Protein AF-A0A3A5RQP0-F1 (afdb_monomer_lite)

Sequence (117 aa):
MKQTVEEAAKQGAEGYNIVGQNIYKSGFIVGANWRINSVWHKTKDEVPQAHGEYENEHYPQIPCLVYGKLSTGTGYGVRYWNVTEQCWDDEECDDYECSKDAIDEWAYLDDLISTEE

pLDDT: mean 85.36, std 14.19, range [46.59, 98.06]

Radius of gyration: 18.44 Å; chains: 1; bounding box: 50×36×40 Å

Foldseek 3Di:
DDQDPLRVLVVVVVVVPPPDPVVSVVVVVVVVVCLVVVFKDFLVVDDDDQDDPQVPDPWRWFWKWFAFQWPVGGGTDIWTQGPVVQATAHPVSPHGIGHSVRTGMIGGVPSVDDPDD

Secondary structure (DSSP, 8-state):
-PPPHHHHHHHHHHTTT---HHHHHHHHHHHHHHHHHTT-EETTT--PPP-GGGGG-SS-EEEEEEEEEETTEEEEEEEEEETTTTEEE-TTSSSEEEEGGGEEEEEESTTTS----

Structure (mmCIF, N/CA/C/O backbone):
data_AF-A0A3A5RQP0-F1
#
_entry.id   AF-A0A3A5RQP0-F1
#
loop_
_atom_site.group_PDB
_atom_site.id
_atom_site.type_symbol
_atom_site.label_atom_id
_atom_site.label_alt_id
_atom_site.label_comp_id
_atom_site.label_asym_id
_atom_site.label_entity_id
_atom_site.label_seq_id
_atom_site.pdbx_PDB_ins_code
_atom_site.Cartn_x
_atom_site.Cartn_y
_atom_site.Cartn_z
_atom_site.occupancy
_atom_site.B_iso_or_equiv
_atom_site.auth_seq_id
_atom_site.auth_comp_id
_atom_site.auth_asym_id
_atom_site.auth_atom_id
_atom_site.pdbx_PDB_model_num
ATOM 1 N N . MET A 1 1 ? -8.876 26.859 13.916 1.00 47.69 1 MET A N 1
ATOM 2 C CA . MET A 1 1 ? -8.668 25.600 14.657 1.00 47.69 1 MET A CA 1
ATOM 3 C C . MET A 1 1 ? -9.470 24.543 13.914 1.00 47.69 1 MET A C 1
ATOM 5 O O . MET A 1 1 ? -10.679 24.722 13.811 1.00 47.69 1 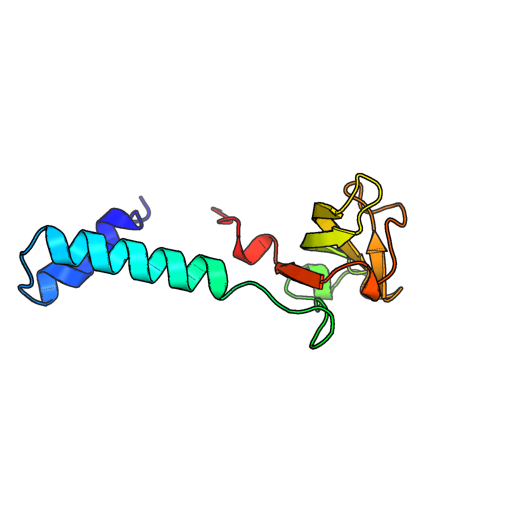MET A O 1
ATOM 9 N N . LYS A 1 2 ? -8.810 23.576 13.258 1.00 53.12 2 LYS A N 1
ATOM 10 C CA . LYS A 1 2 ? -9.494 22.471 12.563 1.00 53.12 2 LYS A CA 1
ATOM 11 C C . LYS A 1 2 ? -10.135 21.571 13.627 1.00 53.12 2 LYS A C 1
ATOM 13 O O . LYS A 1 2 ? -9.550 21.370 14.686 1.00 53.12 2 LYS A O 1
ATOM 18 N N . GLN A 1 3 ? -11.353 21.113 13.365 1.00 59.59 3 GLN A N 1
ATOM 19 C CA . GLN A 1 3 ? -12.088 20.224 14.259 1.00 59.59 3 GLN A CA 1
ATOM 20 C C . GLN A 1 3 ? -11.350 18.885 14.368 1.00 59.59 3 GLN A C 1
ATOM 22 O O . GLN A 1 3 ? -10.964 18.313 13.350 1.00 59.59 3 GLN A O 1
ATOM 27 N N . THR A 1 4 ? -11.153 18.380 15.582 1.00 76.31 4 THR A N 1
ATOM 28 C CA . THR A 1 4 ? -10.540 17.059 15.778 1.00 76.31 4 THR A CA 1
ATOM 29 C C . THR A 1 4 ? -11.493 15.944 15.333 1.00 76.31 4 THR A C 1
ATOM 31 O O . THR A 1 4 ? -12.715 16.110 15.335 1.00 76.31 4 THR A O 1
ATOM 34 N N . VAL A 1 5 ? -10.956 14.766 14.996 1.00 70.62 5 VAL A N 1
ATOM 35 C CA . VAL A 1 5 ? -11.766 13.583 14.636 1.00 70.62 5 VAL A CA 1
ATOM 36 C C . VAL A 1 5 ? -12.774 13.236 15.742 1.00 70.62 5 VAL A C 1
ATOM 38 O O . VAL A 1 5 ? -13.908 12.855 15.457 1.00 70.62 5 VAL A O 1
ATOM 41 N N . GLU A 1 6 ? -12.394 13.426 17.010 1.00 66.69 6 GLU A N 1
ATOM 42 C CA . GLU A 1 6 ? -13.279 13.203 18.155 1.00 66.69 6 GLU A CA 1
ATOM 43 C C . GLU A 1 6 ? -14.422 14.231 18.221 1.00 66.69 6 GLU A C 1
ATOM 45 O O . GLU A 1 6 ? -15.567 13.872 18.500 1.00 66.69 6 GLU A O 1
ATOM 50 N N . GLU A 1 7 ? -14.143 15.502 17.931 1.00 75.31 7 GLU A N 1
ATOM 51 C CA . GLU A 1 7 ? -15.156 16.561 17.885 1.00 75.31 7 GLU A CA 1
ATOM 52 C C . GLU A 1 7 ? -16.131 16.377 16.713 1.00 75.31 7 GLU A C 1
ATOM 54 O O . GLU A 1 7 ? -17.336 16.554 16.899 1.00 75.31 7 GLU A O 1
ATOM 59 N N . ALA A 1 8 ? -15.641 15.972 15.535 1.00 72.31 8 ALA A N 1
ATOM 60 C CA . ALA A 1 8 ? -16.479 15.680 14.369 1.00 72.31 8 ALA A CA 1
ATOM 61 C C . ALA A 1 8 ? -17.388 14.465 14.621 1.00 72.31 8 ALA A C 1
ATOM 63 O O . ALA A 1 8 ? -18.583 14.497 14.313 1.00 72.31 8 ALA A O 1
ATOM 64 N N . ALA A 1 9 ? -16.850 13.418 15.257 1.00 67.94 9 ALA A N 1
ATOM 65 C CA . ALA A 1 9 ? -17.620 12.242 15.654 1.00 67.94 9 ALA A CA 1
ATOM 66 C C . ALA A 1 9 ? -18.703 12.574 16.700 1.00 67.94 9 ALA A C 1
ATOM 68 O O . ALA A 1 9 ? -19.818 12.056 16.609 1.00 67.94 9 ALA A O 1
ATOM 69 N N . LYS A 1 10 ? -18.411 13.460 17.667 1.00 69.31 10 LYS A N 1
ATOM 70 C CA . LYS A 1 10 ? -19.403 13.948 18.645 1.00 69.31 10 LYS A CA 1
ATOM 71 C C . LYS A 1 10 ? -20.527 14.737 17.968 1.00 69.31 10 LYS A C 1
ATOM 73 O O . LYS A 1 10 ? -21.692 14.402 18.170 1.00 69.31 10 LYS A O 1
ATOM 78 N N . GLN A 1 11 ? -20.197 15.707 17.113 1.00 69.69 11 GLN A N 1
ATOM 79 C CA . GLN A 1 11 ? -21.195 16.523 16.405 1.00 69.69 11 GLN A CA 1
ATOM 80 C C . GLN A 1 11 ? -22.099 15.702 15.478 1.00 69.69 11 GLN A C 1
ATOM 82 O O . GLN A 1 11 ? -23.312 15.911 15.452 1.00 69.69 11 GLN A O 1
ATOM 87 N N . GLY A 1 12 ? -21.532 14.745 14.737 1.00 66.25 12 GLY A N 1
ATOM 88 C CA . GLY A 1 12 ? -22.311 13.878 13.853 1.00 66.25 12 GLY A CA 1
ATOM 89 C C . GLY A 1 12 ? -23.371 13.063 14.599 1.00 66.25 12 GLY A C 1
ATOM 90 O O . GLY A 1 12 ? -24.450 12.827 14.067 1.00 66.25 12 GLY A O 1
ATOM 91 N N . ALA A 1 13 ? -23.106 12.670 15.844 1.00 60.56 13 ALA A N 1
ATOM 92 C CA . ALA A 1 13 ? -24.006 11.836 16.635 1.00 60.56 13 ALA A CA 1
ATOM 93 C C . ALA A 1 13 ? -25.049 12.626 17.447 1.00 60.56 13 ALA A C 1
ATOM 95 O O . ALA A 1 13 ? -26.151 12.116 17.678 1.00 60.56 13 ALA A O 1
ATOM 96 N N . GLU A 1 14 ? -24.749 13.872 17.837 1.00 61.56 14 GLU A N 1
ATOM 97 C CA . GLU A 1 14 ? -25.727 14.790 18.444 1.00 61.56 14 GLU A CA 1
ATOM 98 C C . GLU A 1 14 ? -26.934 15.016 17.517 1.00 61.56 14 GLU A C 1
ATOM 100 O O . GLU A 1 14 ? -28.073 15.061 17.984 1.00 61.56 14 GLU A O 1
ATOM 105 N N . GLY A 1 15 ? -26.711 15.034 16.196 1.00 58.66 15 GLY A N 1
ATOM 106 C CA . GLY A 1 15 ? -27.767 15.151 15.184 1.00 58.66 15 GLY A CA 1
ATOM 107 C C . GLY A 1 15 ? -28.750 13.972 15.113 1.00 58.66 15 GLY A C 1
ATOM 108 O O . GLY A 1 15 ? -29.834 14.129 14.556 1.00 58.66 15 GLY A O 1
ATOM 109 N N . TYR A 1 16 ? -28.416 12.811 15.697 1.00 56.25 16 TYR A N 1
ATOM 110 C CA . TYR A 1 16 ? -29.236 11.590 15.629 1.00 56.25 16 TYR A CA 1
ATOM 111 C C . TYR A 1 16 ? -29.861 11.161 16.970 1.00 56.25 16 TYR A C 1
ATOM 113 O O . TYR A 1 16 ? -30.541 10.137 17.020 1.00 56.25 16 TYR A O 1
ATOM 121 N N . ASN A 1 17 ? -29.688 11.931 18.055 1.00 57.56 17 ASN A N 1
ATOM 122 C CA . ASN A 1 17 ? -30.242 11.628 19.388 1.00 57.56 17 ASN A CA 1
ATOM 123 C C . ASN A 1 17 ? -29.827 10.240 19.940 1.00 57.56 17 ASN A C 1
ATOM 125 O O . ASN A 1 17 ? -30.558 9.593 20.691 1.00 57.56 17 ASN A O 1
ATOM 129 N N . ILE A 1 18 ? -28.636 9.766 19.560 1.00 55.72 18 ILE A N 1
ATOM 130 C CA . ILE A 1 18 ? -28.080 8.467 19.960 1.00 55.72 18 ILE A CA 1
ATOM 131 C C . ILE A 1 18 ? -27.150 8.685 21.162 1.00 55.72 18 ILE A C 1
ATOM 133 O O . ILE A 1 18 ? -25.931 8.536 21.091 1.00 55.72 18 ILE A O 1
ATOM 137 N N . VAL A 1 19 ? -27.709 9.118 22.292 1.00 53.25 19 VAL A N 1
ATOM 138 C CA . VAL A 1 19 ? -26.927 9.410 23.506 1.00 53.25 19 VAL A CA 1
ATOM 139 C C . VAL A 1 19 ? -26.747 8.129 24.324 1.00 53.25 19 VAL A C 1
ATOM 141 O O . VAL A 1 19 ? -27.369 7.920 25.360 1.00 53.25 19 VAL A O 1
ATOM 144 N N . GLY A 1 20 ? -25.8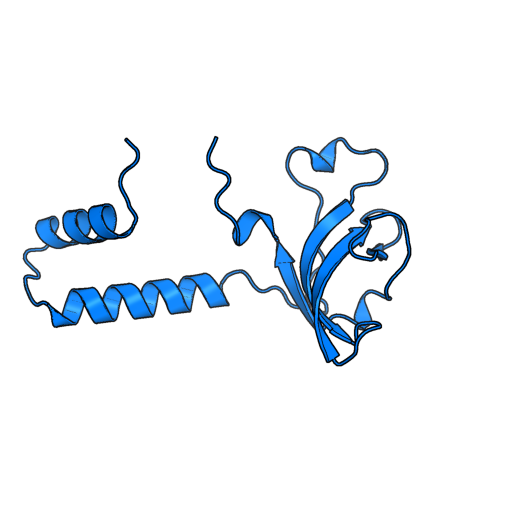89 7.234 23.837 1.00 59.12 20 GLY A N 1
ATOM 145 C CA . GLY A 1 20 ? -25.393 6.089 24.595 1.00 59.12 20 GLY A CA 1
ATOM 146 C C . GLY A 1 20 ? -23.889 5.963 24.404 1.00 59.12 20 GLY A C 1
ATOM 147 O O . GLY A 1 20 ? -23.446 5.669 23.298 1.00 59.12 20 GLY A O 1
ATOM 148 N N . GLN A 1 21 ? -23.102 6.152 25.470 1.00 58.09 21 GLN A N 1
ATOM 149 C CA . GLN A 1 21 ? -21.624 6.098 25.469 1.00 58.09 21 GLN A CA 1
ATOM 150 C C . GLN A 1 21 ? -21.041 4.880 24.718 1.00 58.09 21 GLN A C 1
ATOM 152 O O . GLN A 1 21 ? -19.979 4.967 24.106 1.00 58.09 21 GLN A O 1
ATOM 157 N N . ASN A 1 22 ? -21.765 3.757 24.703 1.00 64.62 22 ASN A N 1
ATOM 158 C CA . ASN A 1 22 ? -21.350 2.535 24.015 1.00 64.62 22 ASN A CA 1
ATOM 159 C C . ASN A 1 22 ? -21.390 2.640 22.481 1.00 64.62 22 ASN A C 1
ATOM 161 O O . ASN A 1 22 ? -20.539 2.051 21.823 1.00 64.62 22 ASN A O 1
ATOM 165 N N . ILE A 1 23 ? -22.326 3.400 21.902 1.00 67.19 23 ILE A N 1
ATOM 166 C CA . ILE A 1 23 ? -22.473 3.491 20.440 1.00 67.19 23 ILE A CA 1
ATOM 167 C C . ILE A 1 23 ? -21.330 4.313 19.831 1.00 67.19 23 ILE A C 1
ATOM 169 O O . ILE A 1 23 ? -2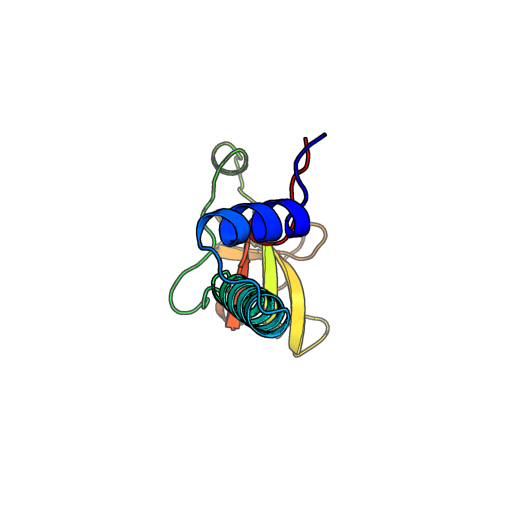0.796 3.932 18.794 1.00 67.19 23 ILE A O 1
ATOM 173 N N . TYR A 1 24 ? -20.870 5.357 20.525 1.00 68.62 24 TYR A N 1
ATOM 174 C CA . TYR A 1 24 ? -19.696 6.146 20.131 1.00 68.62 24 TYR A CA 1
ATOM 175 C C . TYR A 1 24 ? -18.425 5.307 20.071 1.00 68.62 24 TYR A C 1
ATOM 177 O O . TYR A 1 24 ? -17.709 5.324 19.073 1.00 68.62 24 TYR A O 1
ATOM 185 N N . LYS A 1 25 ? -18.161 4.534 21.131 1.00 76.69 25 LYS A N 1
ATOM 186 C CA . LYS A 1 25 ? -16.980 3.671 21.203 1.00 76.69 25 LYS A CA 1
ATOM 187 C C . LYS A 1 25 ? -17.001 2.617 20.098 1.00 76.69 25 LYS A C 1
ATOM 189 O O . LYS A 1 25 ? -15.990 2.410 19.433 1.00 76.69 25 LYS A O 1
ATOM 194 N N . SER A 1 26 ? -18.148 1.974 19.885 1.00 77.25 26 SER A N 1
ATOM 195 C CA . SER A 1 26 ? -18.310 0.996 18.809 1.00 77.25 26 SER A CA 1
ATOM 196 C C . SER A 1 26 ? -18.144 1.632 17.429 1.00 77.25 26 SER A C 1
ATOM 198 O O . SER A 1 26 ? -17.417 1.082 16.609 1.00 77.25 26 SER A O 1
ATOM 200 N N . GLY A 1 27 ? -18.748 2.798 17.186 1.00 79.94 27 GLY A N 1
ATOM 201 C CA . GLY A 1 27 ? -18.621 3.525 15.922 1.00 79.94 27 GLY A CA 1
ATOM 202 C C . GLY A 1 27 ? -17.181 3.937 15.621 1.00 79.94 27 GLY A C 1
ATOM 203 O O . GLY A 1 27 ? -16.701 3.698 14.517 1.00 79.94 27 GLY A O 1
ATOM 204 N N . PHE A 1 28 ? -16.462 4.463 16.617 1.00 83.19 28 PHE A N 1
ATOM 205 C CA . PHE A 1 28 ? -15.047 4.808 16.479 1.00 83.19 28 PHE A CA 1
ATOM 206 C C . PHE A 1 28 ? -14.187 3.584 16.145 1.00 83.19 28 PHE A C 1
ATOM 208 O O . PHE A 1 28 ? -13.411 3.628 15.198 1.00 83.19 28 PHE A O 1
ATOM 215 N N . ILE A 1 29 ? -14.352 2.471 16.871 1.00 84.62 29 ILE A N 1
ATOM 216 C CA . ILE A 1 29 ? -13.589 1.237 16.619 1.00 84.62 29 ILE A CA 1
ATOM 217 C C . ILE A 1 29 ? -13.884 0.685 15.220 1.00 84.62 29 ILE A C 1
ATOM 219 O O . ILE A 1 29 ? -12.961 0.297 14.511 1.00 84.62 29 ILE A O 1
ATOM 223 N N . VAL A 1 30 ? -15.157 0.653 14.810 1.00 85.00 30 VAL A N 1
ATOM 224 C CA . VAL A 1 30 ? -15.548 0.188 13.471 1.00 85.00 30 VAL A CA 1
ATOM 225 C C . VAL A 1 30 ? -14.959 1.094 12.392 1.00 85.00 30 VAL A C 1
ATOM 227 O O . VAL A 1 30 ? -14.408 0.582 11.424 1.00 85.00 30 VAL A O 1
ATOM 230 N N . GLY A 1 31 ? -15.012 2.415 12.575 1.00 86.94 31 GLY A N 1
ATOM 231 C CA . GLY A 1 31 ? -14.421 3.380 11.649 1.00 86.94 31 GLY A CA 1
ATOM 232 C C . GLY A 1 31 ? -12.901 3.251 11.548 1.00 86.94 31 GLY A C 1
ATOM 233 O O . GLY A 1 31 ? -12.368 3.201 10.444 1.00 86.94 31 GLY A O 1
ATOM 234 N N . ALA A 1 32 ? -12.205 3.121 12.680 1.00 87.12 32 ALA A N 1
ATOM 235 C CA . ALA A 1 32 ? -10.756 2.926 12.719 1.00 87.12 32 ALA A CA 1
ATOM 236 C C . ALA A 1 32 ? -10.343 1.603 12.054 1.00 87.12 32 ALA A C 1
ATOM 238 O O . ALA A 1 32 ? -9.429 1.586 11.233 1.00 87.12 32 ALA A O 1
ATOM 239 N N . ASN A 1 33 ? -11.061 0.511 12.344 1.00 85.88 33 ASN A N 1
ATOM 240 C CA . ASN A 1 33 ? -10.842 -0.783 11.698 1.00 85.88 33 ASN A CA 1
ATOM 241 C C . ASN A 1 33 ? -11.123 -0.727 10.195 1.00 85.88 33 ASN A C 1
ATOM 243 O O . ASN A 1 33 ? -10.401 -1.337 9.417 1.00 85.88 33 ASN A O 1
ATOM 247 N N . TRP A 1 34 ? -12.164 -0.018 9.764 1.00 89.88 34 TRP A N 1
ATOM 248 C CA . TRP A 1 34 ? -12.416 0.169 8.341 1.00 89.88 34 TRP A CA 1
ATOM 249 C C . TRP A 1 34 ? -11.269 0.947 7.688 1.00 89.88 34 TRP A C 1
ATOM 251 O O . TRP A 1 34 ? -10.703 0.471 6.711 1.00 89.88 34 TRP A O 1
ATOM 261 N N . ARG A 1 35 ? -10.863 2.078 8.279 1.00 89.06 35 ARG A N 1
ATOM 262 C CA . ARG A 1 35 ? -9.835 2.966 7.724 1.00 89.06 35 ARG A CA 1
ATOM 263 C C . ARG A 1 35 ? -8.456 2.320 7.619 1.00 89.06 35 ARG A C 1
ATOM 265 O O . ARG A 1 35 ? -7.769 2.538 6.628 1.00 89.06 35 ARG A O 1
ATOM 272 N N . ILE A 1 36 ? -8.036 1.552 8.628 1.00 87.56 36 ILE A N 1
ATOM 273 C CA . ILE A 1 36 ? -6.731 0.876 8.595 1.00 87.56 36 ILE A CA 1
ATOM 274 C C . ILE A 1 36 ? -6.705 -0.233 7.541 1.00 87.56 36 ILE A C 1
ATOM 276 O O . ILE A 1 36 ? -5.675 -0.443 6.924 1.00 87.56 36 ILE A O 1
ATOM 280 N N . ASN A 1 37 ? -7.828 -0.922 7.312 1.00 87.44 37 ASN A N 1
ATOM 281 C CA . ASN A 1 37 ? -7.904 -2.021 6.348 1.00 87.44 37 ASN A CA 1
ATOM 282 C C . ASN A 1 37 ? -8.207 -1.545 4.919 1.00 87.44 37 ASN A C 1
ATOM 284 O O . ASN A 1 37 ? -7.984 -2.298 3.979 1.00 87.44 37 ASN A O 1
ATOM 288 N N . SER A 1 38 ? -8.736 -0.331 4.738 1.00 92.19 38 SER A N 1
ATOM 289 C CA . SER A 1 38 ? -9.155 0.175 3.425 1.00 92.19 38 SER A CA 1
ATOM 290 C C . SER A 1 38 ? -8.016 0.705 2.558 1.00 92.19 38 SER A C 1
ATOM 292 O O . SER A 1 38 ? -8.247 0.950 1.382 1.00 92.19 38 SER A O 1
ATOM 294 N N . VAL A 1 39 ? -6.838 0.944 3.136 1.00 95.00 39 VAL A N 1
ATOM 295 C CA . VAL A 1 39 ? -5.686 1.558 2.445 1.00 95.00 39 VAL A CA 1
ATOM 296 C C . VAL A 1 39 ? -4.664 0.557 1.929 1.00 95.00 39 VAL A C 1
ATOM 298 O O . VAL A 1 39 ? -3.725 0.943 1.247 1.00 95.00 39 VAL A O 1
ATOM 301 N N . TRP A 1 40 ? -4.809 -0.718 2.286 1.00 96.88 40 TRP A N 1
ATOM 302 C 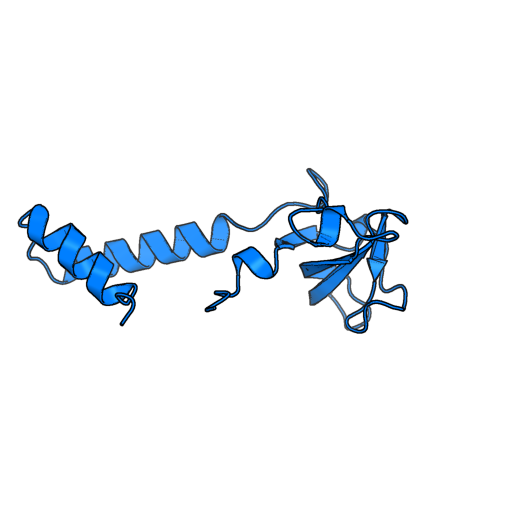CA . TRP A 1 40 ? -3.877 -1.747 1.849 1.00 96.88 40 TRP A CA 1
ATOM 303 C C . TRP A 1 40 ? -4.280 -2.290 0.485 1.00 96.88 40 TRP A C 1
ATOM 305 O O . TRP A 1 40 ? -5.395 -2.777 0.286 1.00 96.88 40 TRP A O 1
ATOM 315 N N . HIS A 1 41 ? -3.320 -2.260 -0.421 1.00 97.56 41 HIS A N 1
ATOM 316 C CA . HIS A 1 41 ? -3.369 -2.826 -1.753 1.00 97.56 41 HIS A CA 1
ATOM 317 C C . HIS A 1 41 ? -2.510 -4.084 -1.798 1.00 97.56 41 HIS A C 1
ATOM 319 O O . HIS A 1 41 ? -1.516 -4.206 -1.084 1.00 97.56 41 HIS A O 1
ATOM 325 N N . LYS A 1 42 ? -2.878 -5.034 -2.656 1.00 97.69 42 LYS A N 1
ATOM 326 C CA . LYS A 1 42 ? -2.098 -6.258 -2.863 1.00 97.69 42 LYS A CA 1
ATOM 327 C C . LYS A 1 42 ? -1.251 -6.102 -4.110 1.00 97.69 42 LYS A C 1
ATOM 329 O O . LYS A 1 42 ? -1.800 -5.904 -5.191 1.00 97.69 42 LYS A O 1
ATOM 334 N N . THR A 1 43 ? 0.059 -6.300 -3.995 1.00 96.31 43 THR A N 1
ATOM 335 C CA . THR A 1 43 ? 1.009 -6.110 -5.109 1.00 96.31 43 THR A CA 1
ATOM 336 C C . THR A 1 43 ? 0.694 -6.973 -6.333 1.00 96.31 43 THR A C 1
ATOM 338 O O . THR A 1 43 ? 0.952 -6.603 -7.482 1.00 96.31 43 THR A O 1
ATOM 341 N N . LYS A 1 44 ? 0.121 -8.156 -6.089 1.00 95.81 44 LYS A N 1
ATOM 342 C CA . LYS A 1 44 ? -0.324 -9.080 -7.139 1.00 95.81 44 LYS A CA 1
ATOM 343 C C . LYS A 1 44 ? -1.485 -8.537 -7.983 1.00 95.81 44 LYS A C 1
ATOM 345 O O . LYS A 1 44 ? -1.651 -8.981 -9.115 1.00 95.81 44 LYS A O 1
ATOM 350 N N . ASP A 1 45 ? -2.286 -7.638 -7.418 1.00 97.31 45 ASP A N 1
ATOM 351 C CA . ASP A 1 45 ? -3.495 -7.101 -8.035 1.00 97.31 45 ASP A CA 1
ATOM 352 C C . ASP A 1 45 ? -3.180 -5.739 -8.682 1.00 97.31 45 ASP A C 1
ATOM 354 O O . ASP A 1 45 ? -3.604 -5.482 -9.808 1.00 97.31 45 ASP A O 1
ATOM 358 N N . GLU A 1 46 ? -2.368 -4.906 -8.021 1.00 97.19 46 GLU A N 1
ATOM 359 C CA . GLU A 1 46 ? -1.964 -3.581 -8.506 1.00 97.19 46 GLU A CA 1
ATOM 360 C C . GLU A 1 46 ? -0.640 -3.085 -7.892 1.00 97.19 46 GLU A C 1
ATOM 362 O O . GLU A 1 46 ? -0.139 -3.632 -6.909 1.00 97.19 46 GLU A O 1
ATOM 367 N N . VAL A 1 47 ? -0.069 -2.032 -8.485 1.00 97.31 47 VAL A N 1
ATOM 368 C CA . VAL A 1 47 ? 1.159 -1.358 -8.021 1.00 97.31 47 VAL A CA 1
ATOM 369 C C . VAL A 1 47 ? 0.923 0.145 -7.876 1.00 97.31 47 VAL A C 1
ATOM 371 O O . VAL A 1 47 ? 0.045 0.667 -8.576 1.00 97.31 47 VAL A O 1
ATOM 374 N N . PRO A 1 48 ? 1.708 0.848 -7.040 1.00 97.19 48 PRO A N 1
ATOM 375 C CA . PRO A 1 48 ? 1.555 2.285 -6.868 1.00 97.19 48 PRO A CA 1
ATOM 376 C C . PRO A 1 48 ? 1.653 3.027 -8.199 1.00 97.19 48 PRO A C 1
ATOM 378 O O . PRO A 1 48 ? 2.521 2.758 -9.032 1.00 97.19 48 PRO A O 1
ATOM 381 N N . GLN A 1 49 ? 0.733 3.961 -8.403 1.00 96.19 49 GLN A N 1
ATOM 382 C CA . GLN A 1 49 ? 0.755 4.899 -9.521 1.00 96.19 49 GLN A CA 1
ATOM 383 C C . GLN A 1 49 ? 1.225 6.276 -9.048 1.00 96.19 49 GLN A C 1
ATOM 385 O O . GLN A 1 49 ? 0.926 6.688 -7.920 1.00 96.19 49 GLN A O 1
ATOM 390 N N . ALA A 1 50 ? 1.930 6.984 -9.933 1.00 94.69 50 ALA A N 1
ATOM 391 C CA . ALA A 1 50 ? 2.240 8.392 -9.735 1.00 94.69 50 ALA A CA 1
ATOM 392 C C . ALA A 1 50 ? 0.946 9.203 -9.599 1.00 94.69 50 ALA A C 1
ATOM 394 O O . ALA A 1 50 ? -0.034 8.942 -10.297 1.00 94.69 50 ALA A O 1
ATOM 395 N N . HIS A 1 51 ? 0.956 10.155 -8.673 1.00 92.56 51 HIS A N 1
ATOM 396 C CA . HIS A 1 51 ? -0.162 11.038 -8.368 1.00 92.56 51 HIS A CA 1
ATOM 397 C C . HIS A 1 51 ? 0.381 12.379 -7.862 1.00 92.56 51 HIS A C 1
ATOM 399 O O . HIS A 1 51 ? 1.503 12.447 -7.364 1.00 92.56 51 HIS A O 1
ATOM 405 N N . GLY A 1 52 ? -0.399 13.453 -7.985 1.00 90.56 52 GLY A N 1
ATOM 406 C CA . GLY A 1 52 ? -0.032 14.754 -7.420 1.00 90.56 52 GLY A CA 1
ATOM 407 C C . GLY A 1 52 ? 1.299 15.289 -7.961 1.00 90.56 52 GLY A C 1
ATOM 408 O O . GLY A 1 52 ? 1.465 15.455 -9.169 1.00 90.56 52 GLY A O 1
ATOM 409 N N . GLU A 1 53 ? 2.246 15.590 -7.070 1.00 89.44 53 GLU A N 1
ATOM 410 C CA . GLU A 1 53 ? 3.561 16.114 -7.462 1.00 89.44 53 GLU A CA 1
ATOM 411 C C . GLU A 1 53 ? 4.420 15.086 -8.210 1.00 89.44 53 GLU A C 1
ATOM 413 O O . GLU A 1 53 ? 5.097 15.456 -9.174 1.00 89.44 53 GLU A O 1
ATOM 418 N N . TYR A 1 54 ? 4.274 13.800 -7.879 1.00 91.12 54 TYR A N 1
ATOM 419 C CA . TYR A 1 54 ? 5.009 12.700 -8.505 1.00 91.12 54 TYR A CA 1
ATOM 420 C C . TYR A 1 54 ? 4.685 12.522 -9.996 1.00 91.12 54 TYR A C 1
ATOM 422 O O . TYR A 1 54 ? 5.506 11.999 -10.744 1.00 91.12 54 TYR A O 1
ATOM 430 N N . GLU A 1 55 ? 3.518 12.974 -10.477 1.00 92.38 55 GLU A N 1
ATOM 431 C CA . GLU A 1 55 ? 3.170 12.915 -11.912 1.00 92.38 55 GLU A CA 1
ATOM 432 C C . GLU A 1 55 ? 4.104 13.761 -12.790 1.00 92.38 55 GLU A C 1
ATOM 434 O O . GLU A 1 55 ? 4.227 13.509 -13.989 1.00 92.38 55 GLU A O 1
ATOM 439 N N . ASN A 1 56 ? 4.754 14.772 -12.204 1.00 91.19 56 ASN A N 1
ATOM 440 C CA . ASN A 1 56 ? 5.630 15.698 -12.920 1.00 91.19 56 ASN A CA 1
ATOM 441 C C . ASN A 1 56 ? 7.114 15.322 -12.812 1.00 91.19 56 ASN A C 1
ATOM 443 O O . ASN A 1 56 ? 7.962 15.993 -13.409 1.00 91.19 56 ASN A O 1
ATOM 447 N N . GLU A 1 57 ? 7.445 14.279 -12.051 1.00 90.19 57 GLU A N 1
ATOM 448 C CA . GLU A 1 57 ? 8.819 13.832 -11.870 1.00 90.19 57 GLU A CA 1
ATOM 449 C C . GLU A 1 57 ? 9.318 13.044 -13.082 1.00 90.19 57 GLU A C 1
ATOM 451 O O . GLU A 1 57 ? 8.588 12.286 -13.719 1.00 90.19 57 GLU A O 1
ATOM 456 N N . HIS A 1 58 ? 10.602 13.211 -13.411 1.00 87.31 58 HIS A N 1
ATOM 457 C CA . HIS A 1 58 ? 11.210 12.462 -14.512 1.00 87.31 58 HIS A CA 1
ATOM 458 C C . HIS A 1 58 ? 11.344 10.964 -14.188 1.00 87.31 58 HIS A C 1
ATOM 460 O O . HIS A 1 58 ? 11.240 10.133 -15.089 1.00 87.31 58 HIS A O 1
ATOM 466 N N . TYR A 1 59 ? 11.540 10.647 -12.906 1.00 87.69 59 TYR A N 1
ATOM 467 C CA . TYR A 1 59 ? 11.579 9.299 -12.343 1.00 87.69 59 TYR A CA 1
ATOM 468 C C . TYR A 1 59 ? 10.721 9.283 -11.073 1.00 87.69 59 TYR A C 1
ATOM 470 O O . TYR A 1 59 ? 11.260 9.545 -10.003 1.00 87.69 59 TYR A O 1
ATOM 478 N N . PRO A 1 60 ? 9.400 9.051 -11.186 1.00 93.81 60 PRO A N 1
ATOM 479 C CA . PRO A 1 60 ? 8.501 9.102 -10.038 1.00 93.81 60 PRO A CA 1
ATOM 480 C C . PRO A 1 60 ? 8.823 8.015 -9.014 1.00 93.81 60 PRO A C 1
ATOM 482 O O . PRO A 1 60 ? 8.853 6.827 -9.358 1.00 93.81 60 PRO A O 1
ATOM 485 N N . GLN A 1 61 ? 9.011 8.437 -7.765 1.00 94.31 61 GLN A N 1
ATOM 486 C CA . GLN A 1 61 ? 9.350 7.570 -6.638 1.00 94.31 61 GLN A CA 1
ATOM 487 C C . GLN A 1 61 ? 8.285 7.671 -5.551 1.00 94.31 61 GLN A C 1
ATOM 489 O O . GLN A 1 61 ? 8.208 8.656 -4.821 1.00 94.31 61 GLN A O 1
ATOM 494 N N . ILE A 1 62 ? 7.429 6.653 -5.455 1.00 95.75 62 ILE A N 1
ATOM 495 C CA . ILE A 1 62 ? 6.208 6.752 -4.651 1.00 95.75 62 ILE A CA 1
ATOM 496 C C . ILE A 1 62 ? 6.427 6.158 -3.256 1.00 95.75 62 ILE A C 1
ATOM 498 O O . ILE A 1 62 ? 6.581 4.935 -3.151 1.00 95.75 62 ILE A O 1
ATOM 502 N N . PRO A 1 63 ? 6.395 6.961 -2.176 1.00 95.69 63 PRO A N 1
ATOM 503 C CA . PRO A 1 63 ? 6.600 6.456 -0.826 1.00 95.69 63 PRO A CA 1
ATOM 504 C C . PRO A 1 63 ? 5.419 5.593 -0.381 1.00 95.69 63 PRO A C 1
ATOM 506 O O . PRO A 1 63 ? 4.262 6.024 -0.364 1.00 95.69 63 PRO A O 1
ATOM 509 N N . CYS A 1 64 ? 5.714 4.365 0.034 1.00 96.62 64 CYS A N 1
ATOM 510 C CA . CYS A 1 64 ? 4.717 3.425 0.526 1.00 96.62 64 CYS A CA 1
ATOM 511 C C . CYS A 1 64 ? 5.161 2.799 1.846 1.00 96.62 64 CYS A C 1
ATOM 513 O O . CYS A 1 64 ? 6.333 2.471 2.040 1.00 96.62 64 CYS A O 1
ATOM 515 N N . LEU A 1 65 ? 4.197 2.543 2.729 1.00 96.62 65 LEU A N 1
ATOM 516 C CA . LEU A 1 65 ? 4.373 1.525 3.757 1.00 96.62 65 LEU A CA 1
ATOM 517 C C . LEU A 1 65 ? 4.120 0.164 3.107 1.00 96.62 65 LEU A C 1
ATOM 519 O O . LEU A 1 65 ? 3.050 -0.067 2.548 1.00 96.62 65 LEU A O 1
ATOM 523 N N . VAL A 1 66 ? 5.088 -0.739 3.193 1.00 97.00 66 VAL A N 1
ATOM 524 C CA . VAL A 1 66 ? 5.021 -2.069 2.582 1.00 97.00 66 VAL A CA 1
ATOM 525 C C . VAL A 1 66 ? 5.061 -3.166 3.636 1.00 97.00 66 VAL A C 1
ATOM 527 O O . VAL A 1 66 ? 5.621 -2.978 4.715 1.00 97.00 66 VAL A O 1
ATOM 530 N N . TYR A 1 67 ? 4.497 -4.325 3.307 1.00 97.62 67 TYR A N 1
ATOM 531 C CA . TYR A 1 67 ? 4.673 -5.584 4.022 1.00 97.62 67 TYR A CA 1
ATOM 532 C C . TYR A 1 67 ? 5.172 -6.658 3.054 1.00 97.62 67 TYR A C 1
ATOM 534 O O . TYR A 1 67 ? 4.542 -6.924 2.029 1.00 97.62 67 TYR A O 1
ATOM 542 N N . GLY A 1 68 ? 6.295 -7.297 3.375 1.00 97.50 68 GLY A N 1
ATOM 543 C CA . GLY A 1 68 ? 6.856 -8.347 2.529 1.00 97.50 68 GLY A CA 1
ATOM 544 C C . GLY A 1 68 ? 8.249 -8.789 2.948 1.00 97.50 68 GLY A C 1
ATOM 545 O O . GLY A 1 68 ? 8.644 -8.645 4.105 1.00 97.50 68 GLY A O 1
ATOM 546 N N . LYS A 1 69 ? 8.995 -9.365 2.005 1.00 96.88 69 LYS A N 1
ATOM 547 C CA . LYS A 1 69 ? 10.383 -9.811 2.175 1.00 96.88 69 LYS A CA 1
ATOM 548 C C . LYS A 1 69 ? 11.347 -8.670 1.863 1.00 96.88 69 LYS A C 1
ATOM 550 O O . LYS A 1 69 ? 11.690 -8.447 0.708 1.00 96.88 69 LYS A O 1
ATOM 555 N N . LEU A 1 70 ? 11.805 -8.002 2.911 1.00 93.81 70 LEU A N 1
ATOM 556 C CA . LEU A 1 70 ? 12.785 -6.922 2.844 1.00 93.81 70 LEU A CA 1
ATOM 557 C C . LEU A 1 70 ? 14.196 -7.448 3.125 1.00 93.81 70 LEU A C 1
ATOM 559 O O . LEU A 1 70 ? 14.371 -8.575 3.607 1.00 93.81 70 LEU A O 1
ATOM 563 N N . SER A 1 71 ? 15.208 -6.614 2.884 1.00 90.38 71 SER A N 1
ATOM 564 C CA . SER A 1 71 ? 16.608 -6.934 3.201 1.00 90.38 71 SER A CA 1
ATOM 565 C C . SER A 1 71 ? 16.832 -7.194 4.700 1.00 90.38 71 SER A C 1
ATOM 567 O O . SER A 1 71 ? 17.674 -8.009 5.081 1.00 90.38 71 SER A O 1
ATOM 569 N N . THR A 1 72 ? 16.019 -6.577 5.561 1.00 87.69 72 THR A N 1
ATOM 570 C CA . THR A 1 72 ? 16.028 -6.750 7.025 1.00 87.69 72 THR A CA 1
ATOM 571 C C . THR A 1 72 ? 15.231 -7.964 7.520 1.00 87.69 72 THR A C 1
ATOM 573 O O . THR A 1 72 ? 15.257 -8.277 8.713 1.00 87.69 72 THR A O 1
ATOM 576 N N . GLY A 1 73 ? 14.546 -8.680 6.624 1.00 93.25 73 GLY A N 1
ATOM 577 C CA . GLY A 1 73 ? 13.680 -9.814 6.937 1.00 93.25 73 GLY A CA 1
ATOM 578 C C . GLY A 1 73 ? 12.237 -9.604 6.475 1.00 93.25 73 GLY A C 1
ATOM 579 O O . GLY A 1 73 ? 11.908 -8.644 5.785 1.00 93.25 73 GLY A O 1
ATOM 580 N N . THR A 1 74 ? 11.350 -10.536 6.832 1.00 96.69 74 THR A N 1
ATOM 581 C CA . THR A 1 74 ? 9.923 -10.408 6.503 1.00 96.69 74 THR A CA 1
ATOM 582 C C . THR A 1 74 ? 9.221 -9.508 7.509 1.00 96.69 74 THR A C 1
ATOM 584 O O . THR A 1 74 ? 9.220 -9.808 8.704 1.00 96.69 74 THR A O 1
ATOM 587 N N . GLY A 1 75 ? 8.596 -8.432 7.040 1.00 96.81 75 GLY A N 1
ATOM 588 C CA . GLY A 1 75 ? 7.932 -7.474 7.913 1.00 96.81 75 GLY A CA 1
ATOM 589 C C . GLY A 1 75 ? 7.503 -6.201 7.201 1.00 96.81 75 GLY A C 1
ATOM 590 O O . GLY A 1 75 ? 7.399 -6.166 5.977 1.00 96.81 75 GLY A O 1
ATOM 591 N N . TYR A 1 76 ? 7.238 -5.174 8.008 1.00 95.81 76 TYR A N 1
ATOM 592 C CA . TYR A 1 76 ? 6.869 -3.846 7.535 1.00 95.81 76 TYR A CA 1
ATOM 593 C C . TYR A 1 76 ? 8.098 -2.961 7.321 1.00 95.81 76 TYR A C 1
ATOM 595 O O . TYR A 1 76 ? 9.056 -3.044 8.091 1.00 95.81 76 TYR A O 1
ATOM 603 N N . GLY A 1 77 ? 8.030 -2.066 6.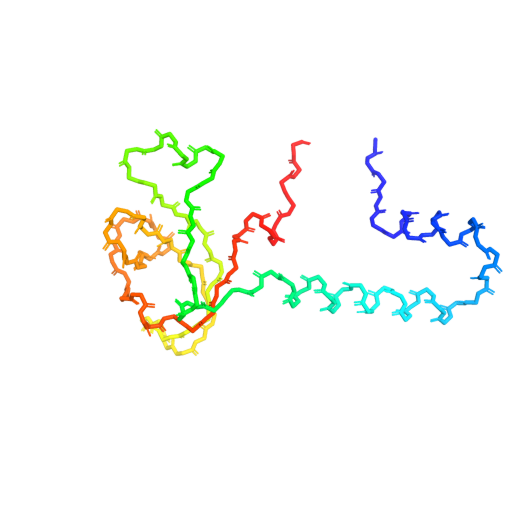339 1.00 95.19 77 GLY A N 1
ATOM 604 C CA . GLY A 1 77 ? 9.040 -1.034 6.102 1.00 95.19 77 GLY A CA 1
ATOM 605 C C . GLY A 1 77 ? 8.515 0.072 5.194 1.00 95.19 77 GLY A C 1
ATOM 606 O O . GLY A 1 77 ? 7.489 -0.104 4.543 1.00 95.19 77 GLY A O 1
ATOM 607 N N . VAL A 1 78 ? 9.199 1.214 5.160 1.00 95.06 78 VAL A N 1
ATOM 608 C CA . VAL A 1 78 ? 8.931 2.267 4.169 1.00 95.06 78 VAL A CA 1
ATOM 609 C C . VAL A 1 78 ? 9.827 2.021 2.966 1.00 95.06 78 VAL A C 1
ATOM 611 O O . VAL A 1 78 ? 11.033 1.862 3.137 1.00 95.06 78 VAL A O 1
ATOM 614 N N . ARG A 1 79 ? 9.250 1.949 1.771 1.00 96.19 79 ARG A N 1
ATOM 615 C CA . ARG A 1 79 ? 9.977 1.758 0.509 1.00 96.19 79 ARG A CA 1
ATOM 616 C C . ARG A 1 79 ? 9.395 2.667 -0.558 1.00 96.19 79 ARG A C 1
ATOM 618 O O . ARG A 1 79 ? 8.226 3.048 -0.468 1.00 96.19 79 ARG A O 1
ATOM 625 N N . TYR A 1 80 ? 10.201 2.980 -1.561 1.00 96.56 80 TYR A N 1
ATOM 626 C CA . TYR A 1 80 ? 9.784 3.831 -2.665 1.00 96.56 80 TYR A CA 1
ATOM 627 C C . TYR A 1 80 ? 9.532 2.966 -3.887 1.00 96.56 80 TYR A C 1
ATOM 629 O O . TYR A 1 80 ? 10.363 2.151 -4.278 1.00 96.56 80 TYR A O 1
ATOM 637 N N . TRP A 1 81 ? 8.340 3.080 -4.458 1.00 97.31 81 TRP A N 1
ATOM 638 C CA . TRP A 1 81 ? 8.037 2.407 -5.708 1.00 97.31 81 TRP A CA 1
ATOM 639 C C . TRP A 1 81 ? 8.557 3.236 -6.870 1.00 97.31 81 TRP A C 1
ATOM 641 O O . TRP A 1 81 ? 8.025 4.314 -7.157 1.00 97.31 81 TRP A O 1
ATOM 651 N N . ASN A 1 82 ? 9.545 2.688 -7.565 1.00 95.38 82 ASN A N 1
ATOM 652 C CA . ASN A 1 82 ? 10.090 3.271 -8.771 1.00 95.38 82 ASN A CA 1
ATOM 653 C C . ASN A 1 82 ? 9.162 2.952 -9.943 1.00 95.38 82 ASN A C 1
ATOM 655 O O . ASN A 1 82 ? 9.128 1.831 -10.461 1.00 95.38 82 ASN A O 1
ATOM 659 N N . VAL A 1 83 ? 8.387 3.949 -10.370 1.00 95.50 83 VAL A N 1
ATOM 660 C CA . VAL A 1 83 ? 7.381 3.770 -11.428 1.00 95.50 83 VAL A CA 1
ATOM 661 C C . VAL A 1 83 ? 8.038 3.429 -12.766 1.00 95.50 83 VAL A C 1
ATOM 663 O O . VAL A 1 83 ? 7.468 2.668 -13.551 1.00 95.50 83 VAL A O 1
ATOM 666 N N . THR A 1 84 ? 9.235 3.949 -13.032 1.00 93.31 84 THR A N 1
ATOM 667 C CA . THR A 1 84 ? 9.939 3.728 -14.300 1.00 93.31 84 THR A CA 1
ATOM 668 C C . THR A 1 84 ? 10.549 2.330 -14.368 1.00 93.31 84 THR A C 1
ATOM 670 O O . THR A 1 84 ? 10.333 1.616 -15.347 1.00 93.31 84 THR A O 1
ATOM 673 N N . GLU A 1 85 ? 11.267 1.921 -13.322 1.00 93.62 85 GLU A N 1
ATOM 674 C CA . GLU A 1 85 ? 12.006 0.650 -13.282 1.00 93.62 85 GLU A CA 1
ATOM 675 C C . GLU A 1 85 ? 11.156 -0.530 -12.780 1.00 93.62 85 GLU A C 1
ATOM 677 O O . GLU A 1 85 ? 11.534 -1.691 -12.947 1.00 93.62 85 GLU A O 1
ATOM 682 N N . GLN A 1 86 ? 9.974 -0.255 -12.216 1.00 95.50 86 GLN A N 1
ATOM 683 C CA . GLN A 1 86 ? 9.045 -1.253 -11.673 1.00 95.50 86 GLN A CA 1
ATOM 684 C C . GLN A 1 86 ? 9.684 -2.114 -10.564 1.00 95.50 86 GLN A C 1
ATOM 686 O O . GLN A 1 86 ? 9.488 -3.336 -10.500 1.00 95.50 86 GLN A O 1
ATOM 691 N N . CYS A 1 87 ? 10.438 -1.463 -9.675 1.00 95.50 87 CYS A N 1
ATOM 692 C CA . CYS A 1 87 ? 11.074 -2.053 -8.499 1.00 95.50 87 CYS A CA 1
ATOM 693 C C . CYS A 1 87 ? 10.830 -1.224 -7.235 1.00 95.50 87 CYS A C 1
ATOM 695 O O . CYS A 1 87 ? 10.346 -0.094 -7.293 1.00 95.50 87 CYS A O 1
ATOM 697 N N . TRP A 1 88 ? 11.138 -1.827 -6.088 1.00 96.69 88 TRP A N 1
ATOM 698 C CA . TRP A 1 88 ? 11.147 -1.140 -4.806 1.00 96.69 88 TRP A CA 1
ATOM 699 C C . TRP A 1 88 ? 12.566 -0.693 -4.492 1.00 96.69 88 TRP A C 1
ATOM 701 O O . TRP A 1 88 ? 13.463 -1.533 -4.367 1.00 96.69 88 TRP A O 1
ATOM 711 N N . ASP A 1 89 ? 12.724 0.609 -4.327 1.00 95.69 89 ASP A N 1
ATOM 712 C CA . ASP A 1 89 ? 13.935 1.240 -3.831 1.00 95.69 89 ASP A CA 1
ATOM 713 C C . ASP A 1 89 ? 13.861 1.329 -2.294 1.00 95.69 89 ASP A C 1
ATOM 715 O O . ASP A 1 89 ? 12.787 1.194 -1.680 1.00 95.69 89 ASP A O 1
ATOM 719 N N . ASP A 1 90 ? 15.021 1.451 -1.657 1.00 92.19 90 ASP A N 1
ATOM 720 C CA . ASP A 1 90 ? 15.164 1.486 -0.207 1.00 92.19 90 ASP A CA 1
ATOM 721 C C . ASP A 1 90 ? 14.634 2.795 0.407 1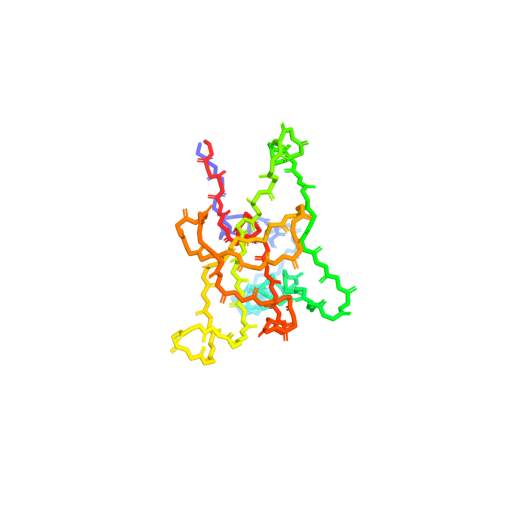.00 92.19 90 ASP A C 1
ATOM 723 O O . ASP A 1 90 ? 13.928 3.567 -0.234 1.00 92.19 90 ASP A O 1
ATOM 727 N N . GLU A 1 91 ? 14.887 3.032 1.694 1.00 86.25 91 GLU A N 1
ATOM 728 C CA . GLU A 1 91 ? 14.369 4.221 2.383 1.00 86.25 91 GLU A CA 1
ATOM 729 C C . GLU A 1 91 ? 15.065 5.538 2.001 1.00 86.25 91 GLU A C 1
ATOM 731 O O . GLU A 1 91 ? 14.515 6.604 2.294 1.00 86.25 91 GLU A O 1
ATOM 736 N N . GLU A 1 92 ? 16.228 5.474 1.345 1.00 85.56 92 GLU A N 1
ATOM 737 C CA . GLU A 1 92 ? 16.993 6.634 0.872 1.00 85.56 92 GLU A CA 1
ATOM 738 C C . GLU A 1 92 ? 16.573 7.065 -0.545 1.00 85.56 92 GLU A C 1
ATOM 740 O O . GLU A 1 92 ? 16.895 8.178 -0.966 1.00 85.56 92 GLU A O 1
ATOM 745 N N . CYS A 1 93 ? 15.728 6.263 -1.216 1.00 82.00 93 CYS A N 1
ATOM 746 C CA . CYS A 1 93 ? 15.131 6.565 -2.522 1.00 82.00 93 CYS A CA 1
ATOM 747 C C . CYS A 1 93 ? 16.171 6.645 -3.665 1.00 82.00 93 CYS A C 1
ATOM 749 O O . CYS A 1 93 ? 15.927 7.271 -4.702 1.00 82.00 93 CYS A O 1
ATOM 751 N N . ASP A 1 94 ? 17.336 6.020 -3.497 1.00 79.25 94 ASP A N 1
ATOM 752 C CA . ASP A 1 94 ? 18.416 6.021 -4.488 1.00 79.25 94 ASP A CA 1
ATOM 753 C C . ASP A 1 94 ? 19.030 4.640 -4.768 1.00 79.25 94 ASP A C 1
ATOM 755 O O . ASP A 1 94 ? 19.617 4.463 -5.840 1.00 79.25 94 ASP A O 1
ATOM 759 N N . ASP A 1 95 ? 18.815 3.653 -3.894 1.00 88.88 95 ASP A N 1
ATOM 760 C CA . ASP A 1 95 ? 19.289 2.284 -4.077 1.00 88.88 95 ASP A CA 1
ATOM 761 C C . ASP A 1 95 ? 18.146 1.262 -4.198 1.00 88.88 95 ASP A C 1
ATOM 763 O O . ASP A 1 95 ? 17.116 1.322 -3.528 1.00 88.88 95 ASP A O 1
ATOM 767 N N . TYR A 1 96 ? 18.356 0.256 -5.052 1.00 94.25 96 TYR A N 1
ATOM 768 C CA . TYR A 1 96 ? 17.447 -0.883 -5.190 1.00 94.25 96 TYR A CA 1
ATOM 769 C C . TYR A 1 96 ? 17.375 -1.688 -3.882 1.00 94.25 96 TYR A C 1
ATOM 771 O O . TYR A 1 96 ? 18.392 -2.189 -3.398 1.00 94.25 96 TYR A O 1
ATOM 779 N N . GLU A 1 97 ? 16.163 -1.940 -3.385 1.00 94.88 97 GLU A N 1
ATOM 780 C CA . GLU A 1 97 ? 15.921 -2.854 -2.264 1.00 94.88 97 GLU A CA 1
ATOM 781 C C . GLU A 1 97 ? 15.476 -4.232 -2.771 1.00 94.88 97 GLU A C 1
ATOM 783 O O . GLU A 1 97 ? 16.072 -5.264 -2.438 1.00 94.88 97 GLU A O 1
ATOM 788 N N . CYS A 1 98 ? 14.375 -4.284 -3.530 1.00 95.62 98 CYS A N 1
ATOM 789 C CA . CYS A 1 98 ? 13.776 -5.554 -3.929 1.00 95.62 98 CYS A CA 1
ATOM 790 C C . CYS A 1 98 ? 12.889 -5.478 -5.179 1.00 95.62 98 CYS A C 1
ATOM 792 O O . CYS A 1 98 ? 12.434 -4.426 -5.628 1.00 95.62 98 CYS A O 1
ATOM 794 N N . SER A 1 99 ? 12.632 -6.648 -5.765 1.00 96.44 99 SER A N 1
ATOM 795 C CA . SER A 1 99 ? 11.725 -6.779 -6.897 1.00 96.44 99 SER A CA 1
ATOM 796 C C . SER A 1 99 ? 10.276 -6.628 -6.446 1.00 96.44 99 SER A C 1
ATOM 798 O O . SER A 1 99 ? 9.935 -6.909 -5.297 1.00 96.44 99 SER A O 1
ATOM 800 N N . LYS A 1 100 ? 9.400 -6.255 -7.384 1.00 95.62 100 LYS A N 1
ATOM 801 C CA . LYS A 1 100 ? 7.952 -6.132 -7.168 1.00 95.62 100 LYS A CA 1
ATOM 802 C C . LYS A 1 100 ? 7.369 -7.265 -6.311 1.00 95.62 100 LYS A C 1
ATOM 804 O O . LYS A 1 100 ? 6.726 -7.000 -5.302 1.00 95.62 100 LYS A O 1
ATOM 809 N N . ASP A 1 101 ? 7.637 -8.514 -6.689 1.00 95.94 101 ASP A N 1
ATOM 810 C CA . ASP A 1 101 ? 7.027 -9.706 -6.079 1.00 95.94 101 ASP A CA 1
ATOM 811 C C . ASP A 1 101 ? 7.558 -10.040 -4.672 1.00 95.94 101 ASP A C 1
ATOM 813 O O . ASP A 1 101 ? 7.103 -11.002 -4.051 1.00 95.94 101 ASP A O 1
ATOM 817 N N . ALA A 1 102 ? 8.538 -9.290 -4.162 1.00 96.94 102 ALA A N 1
ATOM 818 C CA . ALA A 1 102 ? 8.990 -9.426 -2.783 1.00 96.94 102 ALA A CA 1
ATOM 819 C C . ALA A 1 102 ? 8.002 -8.807 -1.780 1.00 96.94 102 ALA A C 1
ATOM 821 O O . ALA A 1 102 ? 7.997 -9.209 -0.614 1.00 96.94 102 ALA A O 1
ATOM 822 N N . ILE A 1 103 ? 7.165 -7.863 -2.224 1.00 98.06 103 ILE A N 1
ATOM 823 C CA . ILE A 1 103 ? 6.164 -7.181 -1.402 1.00 98.06 103 ILE A CA 1
ATOM 824 C C . ILE A 1 103 ? 4.794 -7.818 -1.605 1.00 98.06 103 ILE A C 1
ATOM 826 O O . ILE A 1 103 ? 4.314 -7.920 -2.732 1.00 98.06 103 ILE A O 1
ATOM 830 N N . ASP A 1 104 ? 4.138 -8.197 -0.511 1.00 97.94 104 ASP A N 1
ATOM 831 C CA . ASP A 1 104 ? 2.802 -8.794 -0.540 1.00 97.94 104 ASP A CA 1
ATOM 832 C C . ASP A 1 104 ? 1.716 -7.708 -0.592 1.00 97.94 104 ASP A C 1
ATOM 834 O O . ASP A 1 104 ? 0.798 -7.770 -1.419 1.00 97.94 104 ASP A O 1
ATOM 838 N N . GLU A 1 105 ? 1.836 -6.706 0.286 1.00 97.94 105 GLU A N 1
ATOM 839 C CA . GLU A 1 105 ? 0.862 -5.625 0.457 1.00 97.94 105 GLU A CA 1
ATOM 840 C C . GLU A 1 105 ? 1.556 -4.272 0.638 1.00 97.94 105 GLU A C 1
ATOM 842 O O . GLU A 1 105 ? 2.659 -4.188 1.182 1.00 97.94 105 GLU A O 1
ATOM 847 N N . TRP A 1 106 ? 0.902 -3.204 0.191 1.00 98.00 106 TRP A N 1
ATOM 848 C CA . TRP A 1 106 ? 1.414 -1.841 0.275 1.00 98.00 106 TRP A CA 1
ATOM 849 C C . TRP A 1 106 ? 0.282 -0.837 0.510 1.00 98.00 106 TRP A C 1
ATOM 851 O O . TRP A 1 106 ? -0.868 -1.099 0.171 1.00 98.00 106 TRP A O 1
ATOM 861 N N . ALA A 1 107 ? 0.603 0.308 1.100 1.00 97.56 107 ALA A N 1
ATOM 862 C CA . ALA A 1 107 ? -0.298 1.442 1.261 1.00 97.56 107 ALA A CA 1
ATOM 863 C C . ALA A 1 107 ? 0.463 2.733 0.949 1.00 97.56 107 ALA A C 1
ATOM 865 O O . ALA A 1 107 ? 1.620 2.874 1.360 1.00 97.56 107 ALA A O 1
ATOM 866 N N . TYR A 1 108 ? -0.181 3.672 0.253 1.00 96.12 108 TYR A N 1
ATOM 867 C CA . TYR A 1 108 ? 0.382 5.004 0.044 1.00 96.12 108 TYR A CA 1
ATOM 868 C C . TYR A 1 108 ? 0.698 5.645 1.395 1.00 96.12 108 TYR A C 1
ATOM 870 O O . TYR A 1 108 ? -0.139 5.638 2.302 1.00 96.12 108 TYR A O 1
ATOM 878 N N . LEU A 1 109 ? 1.905 6.196 1.546 1.00 93.56 109 LEU A N 1
ATOM 879 C CA . LEU A 1 109 ? 2.276 6.834 2.805 1.00 93.56 109 LEU A CA 1
ATOM 880 C C . LEU A 1 109 ? 1.380 8.051 3.083 1.00 93.56 109 LEU A C 1
ATOM 882 O O . LEU A 1 109 ? 0.936 8.220 4.217 1.00 93.56 109 LEU A O 1
ATOM 886 N N . ASP A 1 110 ? 1.018 8.801 2.043 1.00 90.56 110 ASP A N 1
ATOM 887 C CA . ASP A 1 110 ? 0.109 9.955 2.099 1.00 90.56 110 ASP A CA 1
ATOM 888 C C . ASP A 1 110 ? -1.306 9.589 2.573 1.00 90.56 110 ASP A C 1
ATOM 890 O O . ASP A 1 110 ? -1.971 10.374 3.247 1.00 90.56 110 ASP A O 1
ATOM 894 N N . ASP A 1 111 ? -1.757 8.359 2.312 1.00 91.12 111 ASP A N 1
ATOM 895 C CA . ASP A 1 111 ? -3.018 7.853 2.854 1.00 91.12 111 ASP A CA 1
ATOM 896 C C . ASP A 1 111 ? -2.898 7.461 4.333 1.00 91.12 111 ASP A C 1
ATOM 898 O O . ASP A 1 111 ? -3.904 7.186 4.988 1.00 91.12 111 ASP A O 1
ATOM 902 N N . LEU A 1 112 ? -1.702 7.391 4.906 1.00 89.62 112 LEU A N 1
ATOM 903 C CA . LEU A 1 112 ? -1.491 7.043 6.313 1.00 89.62 112 LEU A CA 1
ATOM 904 C C . LEU A 1 112 ? -1.193 8.267 7.175 1.00 89.62 112 LEU A C 1
ATOM 906 O O . LEU A 1 112 ? -1.598 8.303 8.341 1.00 89.62 112 LEU A O 1
ATOM 910 N N . ILE A 1 113 ? -0.501 9.258 6.618 1.00 85.69 113 ILE A N 1
ATOM 911 C CA . ILE A 1 113 ? -0.070 10.449 7.344 1.00 85.69 113 ILE A CA 1
ATOM 912 C C . ILE A 1 113 ? -0.939 11.648 6.971 1.00 85.69 113 ILE A C 1
ATOM 914 O O . ILE A 1 113 ? -1.189 11.934 5.809 1.00 85.69 113 ILE A O 1
ATOM 918 N N . SER A 1 114 ? -1.422 12.375 7.979 1.00 69.94 114 SER A N 1
ATOM 919 C CA . SER A 1 114 ? -2.108 13.642 7.733 1.00 69.94 114 SER A CA 1
ATOM 920 C C . SER A 1 114 ? -1.082 14.679 7.295 1.00 69.94 114 SER A C 1
ATOM 922 O O . SER A 1 114 ? -0.251 15.094 8.104 1.00 69.94 114 SER A O 1
ATOM 924 N N . THR A 1 115 ? -1.175 15.148 6.058 1.00 57.41 115 THR A N 1
ATOM 925 C CA . THR A 1 115 ? -0.486 16.355 5.602 1.00 57.41 115 THR A CA 1
ATOM 926 C C . THR A 1 115 ? -1.244 17.575 6.139 1.00 57.41 115 THR A C 1
ATOM 928 O O . THR A 1 115 ? -2.142 18.131 5.507 1.00 57.41 115 THR A O 1
ATOM 931 N N . GLU A 1 116 ? -0.971 17.963 7.389 1.00 55.25 116 GLU A N 1
ATOM 932 C CA . GLU A 1 116 ? -1.355 19.308 7.830 1.00 55.25 116 GLU A CA 1
ATOM 933 C C . GLU A 1 116 ? -0.446 20.329 7.133 1.00 55.25 116 GLU A C 1
ATOM 935 O O . GLU A 1 116 ? 0.707 20.496 7.522 1.00 55.25 116 GLU A O 1
ATOM 940 N N . GLU A 1 117 ? -0.976 21.003 6.108 1.00 46.59 117 GLU A N 1
ATOM 941 C CA . GLU A 1 117 ? -0.601 22.395 5.810 1.00 46.59 117 GLU A CA 1
ATOM 942 C C . GLU A 1 117 ? -1.208 23.358 6.843 1.00 46.59 117 GLU A C 1
ATOM 944 O O . GLU A 1 117 ? -2.419 23.204 7.182 1.00 46.59 117 GLU A O 1
#